Protein AF-A0A538AUD2-F1 (afdb_monomer_lite)

Structure (mmCIF, N/CA/C/O backbone):
data_AF-A0A538AUD2-F1
#
_entry.id   AF-A0A538AUD2-F1
#
loop_
_atom_site.group_PDB
_atom_site.id
_atom_site.type_symbol
_atom_site.label_atom_id
_atom_site.label_alt_id
_atom_site.label_comp_id
_atom_site.label_asym_id
_atom_site.label_entity_id
_atom_site.label_seq_id
_atom_site.pdbx_PDB_ins_code
_atom_site.Cartn_x
_atom_site.Cartn_y
_atom_site.C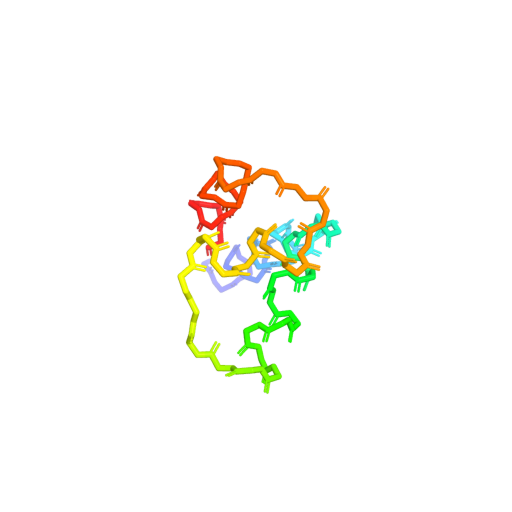artn_z
_atom_site.occupancy
_atom_site.B_iso_or_equiv
_atom_site.auth_seq_id
_atom_site.auth_comp_id
_atom_site.auth_asym_id
_atom_site.auth_atom_id
_atom_site.pdbx_PDB_model_num
ATOM 1 N N . MET A 1 1 ? 10.880 2.691 -24.199 1.00 68.38 1 MET A N 1
ATOM 2 C CA . MET A 1 1 ? 9.612 3.149 -23.578 1.00 68.38 1 MET A CA 1
ATOM 3 C C . MET A 1 1 ? 8.761 2.023 -22.989 1.00 68.38 1 MET A C 1
ATOM 5 O O . MET A 1 1 ? 8.383 2.144 -21.835 1.00 68.38 1 MET A O 1
ATOM 9 N N . ARG A 1 2 ? 8.396 0.955 -23.724 1.00 82.31 2 ARG A N 1
ATOM 10 C CA . ARG A 1 2 ? 7.553 -0.126 -23.159 1.00 82.31 2 ARG A CA 1
ATOM 11 C C . ARG A 1 2 ? 8.240 -0.854 -21.998 1.00 82.31 2 ARG A C 1
ATOM 13 O O . ARG A 1 2 ? 7.624 -1.037 -20.956 1.00 82.31 2 ARG A O 1
ATOM 20 N N . ASP A 1 3 ? 9.516 -1.180 -22.163 1.00 86.69 3 ASP A N 1
ATOM 21 C CA . ASP A 1 3 ? 10.293 -1.902 -21.147 1.00 86.69 3 ASP A CA 1
ATOM 22 C C . ASP A 1 3 ? 10.519 -1.067 -19.883 1.00 86.69 3 ASP A C 1
ATOM 24 O O . ASP A 1 3 ?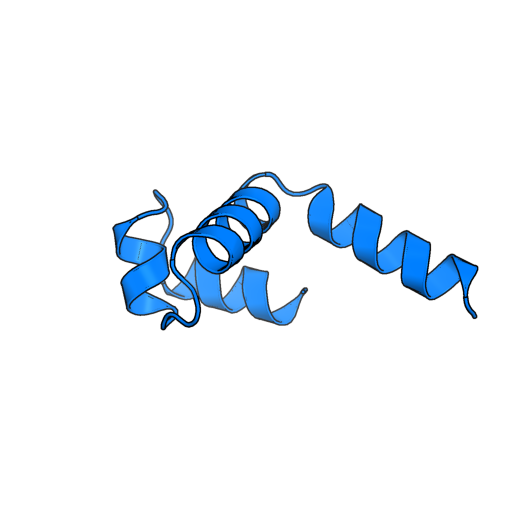 10.490 -1.587 -18.777 1.00 86.69 3 ASP A O 1
ATOM 28 N N . GLU A 1 4 ? 10.646 0.251 -20.038 1.00 89.62 4 GLU A N 1
ATOM 29 C CA . GLU A 1 4 ? 10.747 1.200 -18.928 1.00 89.62 4 GLU A CA 1
ATOM 30 C C . GLU A 1 4 ? 9.462 1.231 -18.089 1.00 89.62 4 GLU A C 1
ATOM 32 O O . GLU A 1 4 ? 9.519 1.146 -16.865 1.00 89.62 4 GLU A O 1
ATOM 37 N N . LYS A 1 5 ? 8.288 1.253 -18.739 1.00 89.25 5 LYS A N 1
ATOM 38 C CA . LYS A 1 5 ? 6.993 1.158 -18.044 1.00 89.25 5 LYS A CA 1
ATOM 39 C C . LYS A 1 5 ? 6.831 -0.176 -17.317 1.00 89.25 5 LYS A C 1
ATOM 41 O O . LYS A 1 5 ? 6.371 -0.198 -16.182 1.00 89.25 5 LYS A O 1
ATOM 46 N N . ILE A 1 6 ? 7.223 -1.279 -17.954 1.00 93.38 6 ILE A N 1
ATOM 47 C CA . ILE A 1 6 ? 7.182 -2.612 -17.336 1.00 93.38 6 ILE A CA 1
ATOM 48 C C . ILE A 1 6 ? 8.111 -2.662 -16.114 1.00 93.38 6 ILE A C 1
ATOM 50 O O . ILE A 1 6 ? 7.707 -3.135 -15.053 1.00 93.38 6 ILE A O 1
ATOM 54 N N . GLY A 1 7 ? 9.324 -2.117 -16.236 1.00 94.56 7 GLY A N 1
ATOM 55 C CA . GLY A 1 7 ? 10.270 -1.999 -15.130 1.00 94.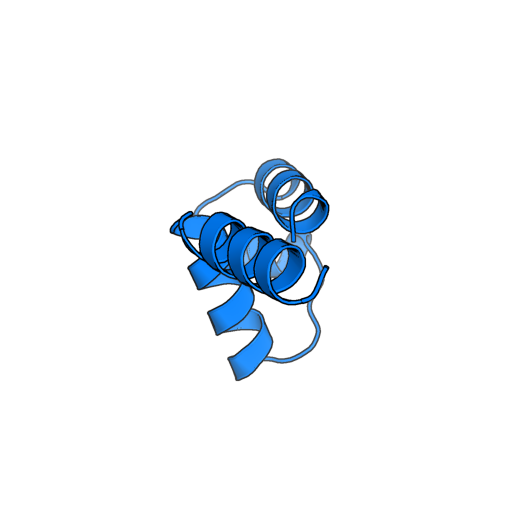56 7 GLY A CA 1
ATOM 56 C C . GLY A 1 7 ? 9.712 -1.188 -13.959 1.00 94.56 7 GLY A C 1
ATOM 57 O O . GLY A 1 7 ? 9.827 -1.623 -12.815 1.00 94.56 7 GLY A O 1
ATOM 58 N N . ALA A 1 8 ? 9.045 -0.062 -14.232 1.00 92.50 8 ALA A N 1
ATOM 59 C CA . ALA A 1 8 ? 8.403 0.758 -13.205 1.00 92.50 8 ALA A CA 1
ATOM 60 C C . ALA A 1 8 ? 7.288 -0.000 -12.464 1.00 92.50 8 ALA A C 1
ATOM 62 O O . ALA A 1 8 ? 7.247 0.033 -11.235 1.00 92.50 8 ALA A O 1
ATOM 63 N N . VAL A 1 9 ? 6.447 -0.755 -13.182 1.00 93.56 9 VAL A N 1
ATOM 64 C CA . VAL A 1 9 ? 5.384 -1.577 -12.574 1.00 93.56 9 VAL A CA 1
ATOM 65 C C . VAL A 1 9 ? 5.970 -2.644 -11.650 1.00 93.56 9 VAL A C 1
ATOM 67 O O . VAL A 1 9 ? 5.556 -2.752 -10.497 1.00 93.56 9 VAL A O 1
ATOM 70 N N . PHE A 1 10 ? 6.963 -3.411 -12.109 1.00 94.44 10 PHE A N 1
ATOM 71 C CA . PHE A 1 10 ? 7.582 -4.441 -11.267 1.00 94.44 10 PHE A CA 1
ATOM 72 C C . PHE A 1 10 ? 8.374 -3.848 -10.096 1.00 94.44 10 PHE A C 1
ATOM 74 O O . PHE A 1 10 ? 8.379 -4.427 -9.012 1.00 94.44 10 PHE A O 1
ATOM 81 N N . SER A 1 11 ? 8.988 -2.675 -10.273 1.00 94.38 11 SER A N 1
ATOM 82 C CA . SER A 1 11 ? 9.636 -1.940 -9.181 1.00 94.38 11 SER A CA 1
ATOM 83 C C . SER A 1 11 ? 8.619 -1.488 -8.127 1.00 94.38 11 SER A C 1
ATOM 85 O O . SER A 1 11 ? 8.831 -1.685 -6.925 1.00 94.38 11 SER A O 1
ATOM 87 N N . ALA A 1 12 ? 7.468 -0.963 -8.556 1.00 94.44 12 ALA A N 1
ATOM 88 C CA . ALA A 1 12 ? 6.382 -0.598 -7.659 1.00 94.44 12 ALA A CA 1
ATOM 89 C C . ALA A 1 12 ? 5.845 -1.837 -6.919 1.00 94.44 12 ALA A C 1
ATOM 91 O O . ALA A 1 12 ? 5.817 -1.857 -5.689 1.00 94.44 12 ALA A O 1
ATOM 92 N N . LEU A 1 13 ? 5.547 -2.928 -7.619 1.00 95.31 13 LEU A N 1
ATOM 93 C CA . LEU A 1 13 ? 5.079 -4.172 -6.996 1.00 95.31 13 LEU A CA 1
ATOM 94 C C . LEU A 1 13 ? 6.160 -4.917 -6.185 1.00 95.31 13 LEU A C 1
ATOM 96 O O . LEU A 1 13 ? 5.851 -5.887 -5.503 1.00 95.31 13 LEU A O 1
ATOM 100 N N . GLY A 1 14 ? 7.421 -4.482 -6.198 1.00 95.62 14 GLY A N 1
ATOM 101 C CA . GLY A 1 14 ? 8.467 -5.055 -5.344 1.00 95.62 14 GLY A CA 1
ATOM 102 C C . GLY A 1 14 ? 8.276 -4.771 -3.846 1.00 95.62 14 GLY A C 1
ATOM 103 O O . GLY A 1 14 ? 8.776 -5.521 -3.009 1.00 95.62 14 GLY A O 1
ATOM 104 N N . ASP A 1 15 ? 7.532 -3.721 -3.488 1.00 96.31 15 ASP A N 1
ATOM 105 C CA . ASP A 1 15 ? 7.250 -3.366 -2.093 1.00 96.31 15 ASP A CA 1
ATOM 106 C C . ASP A 1 15 ? 6.059 -4.178 -1.545 1.00 96.31 15 ASP A C 1
ATOM 108 O O . ASP A 1 15 ? 5.000 -4.219 -2.181 1.00 96.31 15 ASP A O 1
ATOM 112 N N . PRO A 1 16 ? 6.197 -4.842 -0.381 1.00 95.25 16 PRO A N 1
ATOM 113 C CA . PRO A 1 16 ? 5.153 -5.713 0.158 1.00 95.25 16 PRO A CA 1
ATOM 114 C C . PRO A 1 16 ? 3.866 -4.954 0.502 1.00 95.25 16 PRO A C 1
ATOM 116 O O . PRO A 1 16 ? 2.781 -5.466 0.237 1.00 95.25 16 PRO A O 1
ATOM 119 N N . THR A 1 17 ? 3.968 -3.724 1.015 1.00 95.38 17 THR A N 1
ATOM 120 C CA . THR A 1 17 ? 2.799 -2.903 1.352 1.00 95.38 17 THR A CA 1
ATOM 121 C C . THR A 1 17 ? 2.046 -2.490 0.091 1.00 95.38 17 THR A C 1
ATOM 123 O O . THR A 1 17 ? 0.824 -2.606 0.044 1.00 95.38 17 THR A O 1
ATOM 126 N N . ARG A 1 18 ? 2.750 -2.069 -0.971 1.00 96.44 18 ARG A N 1
ATOM 127 C CA . ARG A 1 18 ? 2.122 -1.752 -2.266 1.00 96.44 18 ARG A CA 1
ATOM 128 C C . ARG A 1 18 ? 1.431 -2.964 -2.887 1.00 96.44 18 ARG A C 1
ATOM 130 O O . ARG A 1 18 ? 0.338 -2.802 -3.420 1.00 96.44 18 ARG A O 1
ATOM 137 N N . ARG A 1 19 ? 2.010 -4.168 -2.780 1.00 96.38 19 ARG A N 1
ATOM 138 C CA . ARG A 1 19 ? 1.324 -5.397 -3.226 1.00 96.38 19 ARG A CA 1
ATOM 139 C C . ARG A 1 19 ? 0.028 -5.635 -2.467 1.00 96.38 19 ARG A C 1
ATOM 141 O O . ARG A 1 19 ? -0.982 -5.898 -3.105 1.00 96.38 19 ARG A O 1
ATOM 148 N N . GLN A 1 20 ? 0.044 -5.479 -1.146 1.00 96.75 20 GLN A N 1
ATOM 149 C CA . GLN A 1 20 ? -1.152 -5.661 -0.328 1.00 96.75 20 GLN A CA 1
ATOM 150 C C . GLN A 1 20 ? -2.236 -4.618 -0.648 1.00 96.75 20 GLN A C 1
ATOM 152 O O . GLN A 1 20 ? -3.410 -4.959 -0.708 1.00 96.75 20 GLN A O 1
ATOM 157 N N . VAL A 1 21 ? -1.857 -3.363 -0.925 1.00 96.12 21 VAL A N 1
ATOM 158 C CA . VAL A 1 21 ? -2.801 -2.328 -1.390 1.00 96.12 21 VAL A CA 1
ATOM 159 C C . VAL A 1 21 ? -3.480 -2.743 -2.696 1.00 96.12 21 VAL A C 1
ATOM 161 O O . VAL A 1 21 ? -4.699 -2.652 -2.801 1.00 96.12 21 VAL A O 1
ATOM 164 N N . VAL A 1 22 ? -2.710 -3.211 -3.683 1.00 96.06 22 VAL A N 1
ATOM 165 C CA . VAL A 1 22 ? -3.261 -3.656 -4.974 1.00 96.06 22 VAL A CA 1
ATOM 166 C C . VAL A 1 22 ? -4.157 -4.883 -4.803 1.00 96.06 22 VAL A C 1
ATOM 168 O O . VAL A 1 22 ? -5.205 -4.948 -5.434 1.00 96.06 22 VAL A O 1
ATOM 171 N N . GLU A 1 23 ? -3.775 -5.828 -3.944 1.00 96.94 23 GLU A N 1
ATOM 172 C CA . GLU A 1 23 ? -4.572 -7.021 -3.641 1.00 96.94 23 GLU A CA 1
ATOM 173 C C . GLU A 1 23 ? -5.934 -6.661 -3.032 1.00 96.94 23 GLU A C 1
ATOM 175 O O . GLU A 1 23 ? -6.956 -7.121 -3.535 1.00 96.94 23 GLU A O 1
ATOM 180 N N . VAL A 1 24 ? -5.959 -5.773 -2.032 1.00 96.69 24 VAL A N 1
ATOM 181 C CA . VAL A 1 24 ? -7.204 -5.306 -1.396 1.00 96.69 24 VAL A CA 1
ATOM 182 C C . VAL A 1 24 ? -8.087 -4.544 -2.386 1.00 96.69 24 VAL A C 1
ATOM 184 O O . VAL A 1 24 ? -9.283 -4.794 -2.458 1.00 96.69 24 VAL A O 1
ATOM 187 N N . LEU A 1 25 ? -7.519 -3.642 -3.193 1.00 95.94 25 LEU A N 1
ATOM 188 C CA . LEU A 1 25 ? -8.298 -2.911 -4.202 1.00 95.94 25 LEU A CA 1
ATOM 189 C C . LEU A 1 25 ? -8.844 -3.838 -5.298 1.00 95.94 25 LEU A C 1
ATOM 191 O O . LEU A 1 25 ? -9.923 -3.599 -5.834 1.00 95.94 25 LEU A O 1
ATOM 195 N N . ALA A 1 26 ? -8.109 -4.897 -5.640 1.00 96.94 26 ALA A N 1
ATOM 196 C CA . ALA A 1 26 ? -8.566 -5.888 -6.605 1.00 96.94 26 ALA A CA 1
ATOM 197 C C . ALA A 1 26 ? -9.701 -6.768 -6.053 1.00 96.94 26 ALA A C 1
ATOM 199 O O . ALA A 1 26 ? -10.544 -7.198 -6.840 1.00 96.94 26 ALA A O 1
ATOM 200 N N . SER A 1 27 ? -9.730 -7.041 -4.741 1.00 97.44 27 SER A N 1
ATOM 201 C CA . SER A 1 27 ? -10.783 -7.850 -4.115 1.00 97.44 27 SER A CA 1
ATOM 202 C C . SER A 1 27 ? -12.019 -7.035 -3.724 1.00 97.44 27 SER A C 1
ATOM 204 O O . SER A 1 27 ? -13.135 -7.460 -4.013 1.00 97.44 27 SER A O 1
ATOM 206 N N . GLU A 1 28 ? -11.828 -5.863 -3.113 1.00 96.38 28 GLU A N 1
ATOM 207 C CA . GLU A 1 28 ? -12.902 -5.050 -2.520 1.00 96.38 28 GLU A CA 1
ATOM 208 C C . GLU A 1 28 ? -13.378 -3.903 -3.427 1.00 96.38 28 GLU A C 1
ATOM 210 O O . GLU A 1 28 ? -14.440 -3.324 -3.194 1.00 96.38 28 GLU A O 1
ATOM 215 N N . GLY A 1 29 ? -12.618 -3.570 -4.474 1.00 96.00 29 GLY A N 1
ATOM 216 C CA . GLY A 1 29 ? -12.907 -2.452 -5.370 1.00 96.00 29 GLY A CA 1
ATOM 217 C C . GLY A 1 29 ? -12.340 -1.117 -4.882 1.00 96.00 29 GLY A C 1
ATOM 218 O O . GLY A 1 29 ? -11.294 -1.050 -4.238 1.00 96.00 29 GLY A O 1
ATOM 219 N N . GLU A 1 30 ? -12.998 -0.019 -5.255 1.00 95.88 30 GLU A N 1
ATOM 220 C CA . GLU A 1 30 ? -12.539 1.331 -4.919 1.00 95.88 30 GLU A CA 1
ATOM 221 C C . GLU A 1 30 ? -12.631 1.603 -3.415 1.00 95.88 30 GLU A C 1
ATOM 223 O O . GLU A 1 30 ? -13.661 1.375 -2.784 1.00 95.88 30 GLU A O 1
ATOM 228 N N . MET A 1 31 ? -11.555 2.146 -2.845 1.00 96.44 31 MET A N 1
ATOM 229 C CA . MET A 1 31 ? -11.468 2.456 -1.422 1.00 96.44 31 MET A CA 1
ATOM 230 C C . MET A 1 31 ? -10.688 3.744 -1.183 1.00 96.44 31 MET A C 1
ATOM 232 O O . MET A 1 31 ? -9.767 4.102 -1.923 1.00 96.44 31 MET A O 1
ATOM 236 N N . THR A 1 32 ? -11.002 4.429 -0.091 1.00 96.12 32 THR A N 1
ATOM 237 C CA . THR A 1 32 ? -10.226 5.573 0.384 1.00 96.12 32 THR A CA 1
ATOM 238 C C . THR A 1 32 ? -8.945 5.130 1.097 1.00 96.12 32 THR A C 1
ATOM 240 O O . THR A 1 32 ? -8.836 4.034 1.647 1.00 96.12 32 THR A O 1
ATOM 243 N N . ALA A 1 33 ? -7.970 6.039 1.193 1.00 94.69 33 ALA A N 1
ATOM 244 C CA . ALA A 1 33 ? -6.744 5.793 1.958 1.00 94.69 33 ALA A CA 1
ATOM 245 C C . ALA A 1 33 ? -7.001 5.508 3.452 1.00 94.69 33 ALA A C 1
ATOM 247 O O . ALA A 1 33 ? -6.196 4.838 4.096 1.00 94.69 33 ALA A O 1
ATOM 248 N N . THR A 1 34 ? -8.093 6.037 4.016 1.00 96.31 34 THR A N 1
ATOM 249 C CA . THR A 1 34 ? -8.487 5.759 5.405 1.00 96.31 34 THR A CA 1
ATOM 250 C C . THR A 1 34 ? -8.993 4.326 5.547 1.00 96.31 34 THR A C 1
ATOM 252 O O . THR A 1 34 ? -8.595 3.639 6.483 1.00 96.31 34 THR A O 1
ATOM 255 N N . GLU A 1 35 ? -9.823 3.861 4.614 1.00 96.94 35 GLU A N 1
ATOM 256 C CA . GLU A 1 35 ? -10.352 2.494 4.631 1.00 96.94 35 GLU A CA 1
ATOM 257 C C . GLU A 1 35 ? -9.242 1.466 4.38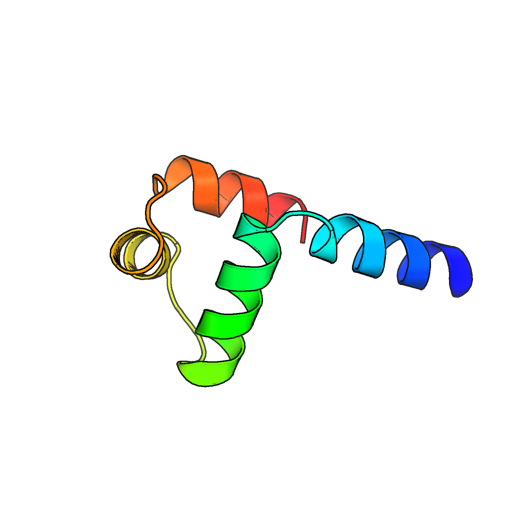1 1.00 96.94 35 GLU A C 1
ATOM 259 O O . GLU A 1 35 ? -9.157 0.478 5.106 1.00 96.94 35 GLU A O 1
ATOM 264 N N . LEU A 1 36 ? -8.307 1.734 3.464 1.00 96.81 36 LEU A N 1
ATOM 265 C CA . LEU A 1 36 ? -7.122 0.887 3.266 1.00 96.81 36 LEU A CA 1
ATOM 266 C C . LEU A 1 36 ? -6.264 0.776 4.535 1.00 96.81 36 LEU A C 1
ATOM 268 O O . LEU A 1 36 ? -5.839 -0.315 4.908 1.00 96.81 36 LEU A O 1
ATOM 272 N N . ALA A 1 37 ? -6.046 1.890 5.239 1.00 96.12 37 ALA A N 1
ATOM 273 C CA . ALA A 1 37 ? -5.294 1.901 6.496 1.00 96.12 37 ALA A CA 1
ATOM 274 C C . ALA A 1 37 ? -6.014 1.182 7.652 1.00 96.12 37 ALA A C 1
ATOM 276 O O . ALA A 1 37 ? -5.388 0.879 8.662 1.00 96.12 37 ALA A O 1
ATOM 277 N N . SER A 1 38 ? -7.317 0.910 7.524 1.00 95.44 38 SER A N 1
ATOM 278 C CA . SER A 1 38 ? -8.045 0.079 8.491 1.00 95.44 38 SER A CA 1
ATOM 279 C C . SER A 1 38 ? -7.833 -1.424 8.269 1.00 95.44 38 SER A C 1
ATOM 281 O O . SER A 1 38 ? -8.029 -2.204 9.197 1.00 95.44 38 SER A O 1
ATOM 283 N N . GLN A 1 39 ? -7.400 -1.824 7.067 1.00 94.75 39 GLN A N 1
ATOM 284 C CA . GLN A 1 39 ? -7.194 -3.225 6.683 1.00 94.75 39 GLN A CA 1
ATOM 285 C C . GLN A 1 39 ? -5.718 -3.638 6.641 1.00 94.75 39 GLN A C 1
ATOM 287 O O . GLN A 1 39 ? -5.382 -4.802 6.850 1.00 94.75 39 GLN A O 1
ATOM 292 N N . ILE A 1 40 ? -4.826 -2.687 6.372 1.00 94.75 40 ILE A N 1
ATOM 293 C CA . ILE A 1 40 ? -3.384 -2.909 6.248 1.00 94.75 40 ILE A CA 1
ATOM 294 C C . ILE A 1 40 ? -2.709 -2.284 7.477 1.00 94.75 40 ILE A C 1
ATOM 296 O O . ILE A 1 40 ? -3.037 -1.144 7.801 1.00 94.75 40 ILE A O 1
ATOM 300 N N . PRO A 1 41 ? -1.764 -2.964 8.163 1.00 92.38 41 PRO A N 1
ATOM 301 C CA . PRO A 1 41 ? -1.166 -2.497 9.420 1.00 92.38 41 PRO A CA 1
ATOM 302 C C . PRO A 1 41 ? -0.147 -1.357 9.213 1.00 92.38 41 PRO A C 1
ATOM 304 O O . PRO A 1 41 ? 1.017 -1.448 9.603 1.00 92.38 41 PRO A O 1
ATOM 307 N N . VAL A 1 42 ? -0.580 -0.269 8.578 1.00 94.50 42 VAL A N 1
ATOM 308 C CA . VAL A 1 42 ? 0.194 0.941 8.295 1.00 94.50 42 VAL A CA 1
ATOM 309 C C . VAL A 1 42 ? -0.696 2.174 8.441 1.00 94.50 42 VAL A C 1
ATOM 311 O O . VAL A 1 42 ? -1.921 2.105 8.403 1.00 94.50 42 VAL A O 1
ATOM 314 N N . THR A 1 43 ? -0.085 3.345 8.600 1.00 96.75 43 THR A N 1
ATOM 315 C CA . THR A 1 43 ? -0.850 4.587 8.750 1.00 96.75 43 THR A CA 1
ATOM 316 C C . THR A 1 43 ? -1.478 5.030 7.428 1.00 96.75 43 THR A C 1
ATOM 318 O O . THR A 1 43 ? -0.952 4.763 6.345 1.00 96.75 43 THR A O 1
ATOM 321 N N . ARG A 1 44 ? -2.553 5.825 7.496 1.00 96.56 44 ARG A N 1
ATOM 322 C CA . ARG A 1 44 ? -3.129 6.494 6.315 1.00 96.56 44 ARG A CA 1
ATOM 323 C C . ARG A 1 44 ? -2.079 7.299 5.539 1.00 96.56 44 ARG A C 1
ATOM 325 O O . ARG A 1 44 ? -2.099 7.309 4.311 1.00 96.56 44 ARG A O 1
ATOM 332 N N . GLN A 1 45 ? -1.166 7.981 6.235 1.00 97.12 45 GLN A N 1
ATOM 333 C CA . GLN A 1 45 ? -0.090 8.748 5.600 1.00 97.12 45 GLN A CA 1
ATOM 334 C C . GLN A 1 45 ? 0.876 7.832 4.838 1.00 97.12 45 GLN A C 1
ATOM 336 O O . GLN A 1 45 ? 1.304 8.182 3.739 1.00 97.12 45 GLN A O 1
ATOM 341 N N . ALA A 1 46 ? 1.188 6.655 5.390 1.00 95.69 46 ALA A N 1
ATOM 342 C CA . ALA A 1 46 ? 1.990 5.652 4.699 1.00 95.69 46 ALA A CA 1
ATOM 343 C C . ALA A 1 46 ? 1.271 5.142 3.441 1.00 95.69 46 ALA A C 1
ATOM 345 O O . ALA A 1 46 ? 1.882 5.128 2.375 1.00 95.69 46 ALA A O 1
ATOM 346 N N . ILE A 1 47 ? -0.031 4.834 3.521 1.00 96.19 47 ILE A N 1
ATOM 347 C CA . ILE A 1 47 ? -0.840 4.473 2.342 1.00 96.19 47 ILE A CA 1
ATOM 348 C C . ILE A 1 47 ? -0.780 5.568 1.274 1.00 96.19 47 ILE A C 1
ATOM 350 O O . ILE A 1 47 ? -0.463 5.279 0.125 1.00 96.19 47 ILE A O 1
ATOM 354 N N . ALA A 1 48 ? -1.012 6.832 1.642 1.00 95.75 48 ALA A N 1
ATOM 355 C CA . ALA A 1 48 ? -0.964 7.948 0.695 1.00 95.75 48 ALA A CA 1
ATOM 356 C C . ALA A 1 48 ? 0.408 8.069 0.006 1.00 95.75 48 ALA A C 1
ATOM 358 O O . ALA A 1 48 ? 0.483 8.279 -1.205 1.00 95.75 48 ALA A O 1
ATOM 359 N N . LYS A 1 49 ? 1.500 7.869 0.756 1.00 95.44 49 LYS A N 1
ATOM 360 C CA . LYS A 1 49 ? 2.858 7.833 0.201 1.00 95.44 49 LYS A CA 1
ATOM 3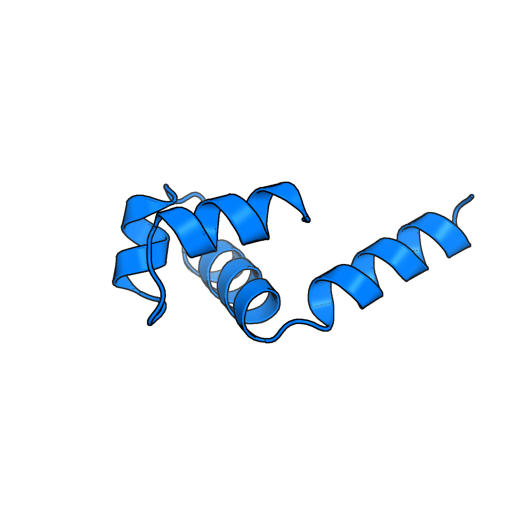61 C C . LYS A 1 49 ? 3.027 6.687 -0.800 1.00 95.44 49 LYS A C 1
ATOM 363 O O . LYS A 1 49 ? 3.559 6.907 -1.884 1.00 95.44 49 LYS A O 1
ATOM 368 N N . HIS A 1 50 ? 2.564 5.487 -0.465 1.00 94.06 50 HIS A N 1
ATOM 369 C CA . HIS A 1 50 ? 2.637 4.327 -1.352 1.00 94.06 50 HIS A CA 1
ATOM 370 C C . HIS A 1 50 ? 1.819 4.522 -2.638 1.00 94.06 50 HIS A C 1
ATOM 372 O O . HIS A 1 50 ? 2.340 4.245 -3.715 1.00 94.06 50 HIS A O 1
ATOM 378 N N . LEU A 1 51 ? 0.601 5.067 -2.535 1.00 92.31 51 LEU A N 1
ATOM 379 C CA . LEU A 1 51 ? -0.264 5.380 -3.678 1.00 92.31 51 LEU A CA 1
ATOM 380 C C . LEU A 1 51 ? 0.360 6.413 -4.621 1.00 92.31 51 LEU A C 1
ATOM 382 O O . LEU A 1 51 ? 0.211 6.287 -5.822 1.00 92.31 51 LEU A O 1
ATOM 386 N N . SER A 1 52 ? 1.105 7.395 -4.104 1.00 91.88 52 SER A N 1
ATOM 387 C CA . SER A 1 52 ? 1.800 8.381 -4.954 1.00 91.88 52 SER A CA 1
ATOM 388 C C . SER A 1 52 ? 2.939 7.796 -5.803 1.00 91.88 52 SER A C 1
ATOM 390 O O . SER A 1 52 ? 3.453 8.471 -6.689 1.00 91.88 52 SER A O 1
ATOM 392 N N . THR A 1 53 ? 3.375 6.571 -5.487 1.00 86.69 53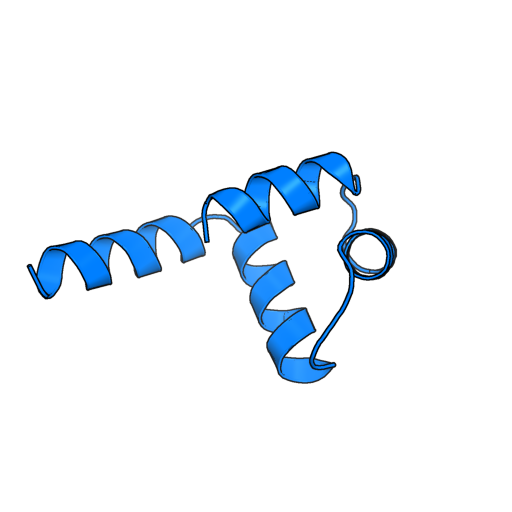 THR A N 1
ATOM 393 C CA . THR A 1 53 ? 4.433 5.841 -6.204 1.00 86.69 53 THR A CA 1
ATOM 394 C C . THR A 1 53 ? 3.871 4.795 -7.174 1.00 86.69 53 THR A C 1
ATOM 396 O O . THR A 1 53 ? 4.616 4.319 -8.029 1.00 86.69 53 THR A O 1
ATOM 399 N N . LEU A 1 54 ? 2.603 4.401 -7.003 1.00 81.25 54 LEU A N 1
ATOM 400 C CA . LEU A 1 54 ? 1.877 3.525 -7.927 1.00 81.25 54 LEU A CA 1
ATOM 401 C C . LEU A 1 54 ? 1.403 4.332 -9.141 1.00 81.25 54 LEU A C 1
ATOM 403 O O . LEU A 1 54 ? 1.478 3.767 -10.253 1.00 81.25 54 LEU A O 1
#

Radius of gyration: 11.73 Å; chains: 1; bounding box: 24×17×33 Å

Foldseek 3Di:
DVVVVVVLVVVLCVDPLSVVLVVCCVVVNDDQLCVSCVVGVDDSVVSVVSVVSD

Sequence (54 aa):
MRDEKIGAVFSALGDPTRRQVVEVLASEGEMTATELASQIPVTRQAIAKHLSTL

Secondary structure (DSSP, 8-state):
-HHHHHHHHHHHHTSHHHHHHHHHHHHH-S--HHHHHHHSSS-HHHHHHHHTT-

pLDDT: mean 93.89, std 4.89, range [68.38, 97.44]